Protein AF-A0A817NB89-F1 (afdb_monomer)

Structure (mmCIF, N/CA/C/O backbone):
data_AF-A0A817NB89-F1
#
_entry.id   AF-A0A817NB89-F1
#
loop_
_atom_site.group_PDB
_atom_site.id
_atom_site.type_symbol
_atom_site.label_atom_id
_atom_site.label_alt_id
_atom_site.label_comp_id
_atom_site.label_asym_id
_atom_site.label_entity_id
_atom_site.label_seq_id
_atom_site.pdbx_PDB_ins_code
_atom_site.Cartn_x
_atom_site.Cartn_y
_atom_site.Cartn_z
_atom_site.occupancy
_atom_site.B_iso_or_equiv
_atom_site.auth_seq_id
_atom_site.auth_comp_id
_atom_site.auth_asym_id
_atom_site.auth_atom_id
_atom_site.pdbx_PDB_model_num
ATOM 1 N N . MET A 1 1 ? 4.599 -19.006 -29.616 1.00 51.44 1 MET A N 1
ATOM 2 C CA . MET A 1 1 ? 4.944 -19.736 -28.375 1.00 51.44 1 MET A CA 1
ATOM 3 C C . MET A 1 1 ? 4.284 -19.004 -27.211 1.00 51.44 1 MET A C 1
ATOM 5 O O . MET A 1 1 ? 4.508 -17.809 -27.085 1.00 51.44 1 MET A O 1
ATOM 9 N N . ARG A 1 2 ? 3.382 -19.637 -26.447 1.00 74.12 2 ARG A N 1
ATOM 10 C CA . ARG A 1 2 ? 2.669 -18.967 -25.341 1.00 74.12 2 ARG A CA 1
ATOM 11 C C . ARG A 1 2 ? 3.489 -19.145 -24.061 1.00 74.12 2 ARG A C 1
ATOM 13 O O . ARG A 1 2 ? 3.668 -20.275 -23.623 1.00 74.12 2 ARG A O 1
ATOM 20 N N . LEU A 1 3 ? 4.005 -18.046 -23.511 1.00 81.38 3 LEU A N 1
ATOM 21 C CA . LEU A 1 3 ? 4.766 -18.037 -22.255 1.00 81.38 3 LEU A CA 1
ATOM 22 C C . LEU A 1 3 ? 3.921 -18.588 -21.096 1.00 81.38 3 LEU A C 1
ATOM 24 O O . LEU A 1 3 ? 2.698 -18.373 -21.058 1.00 81.38 3 LEU A O 1
ATOM 28 N N . LYS A 1 4 ? 4.571 -19.279 -20.149 1.00 93.12 4 LYS A N 1
ATOM 29 C CA . LYS A 1 4 ? 3.907 -19.788 -18.936 1.00 93.12 4 LYS A CA 1
ATOM 30 C C . LYS A 1 4 ? 3.412 -18.624 -18.070 1.00 93.12 4 LYS A C 1
ATOM 32 O O . LYS A 1 4 ? 3.905 -17.508 -18.175 1.00 93.12 4 LYS A O 1
ATOM 37 N N . LEU A 1 5 ? 2.425 -18.887 -17.208 1.00 92.94 5 LEU A N 1
ATOM 38 C CA . LEU A 1 5 ? 1.768 -17.865 -16.379 1.00 92.94 5 LEU A CA 1
ATOM 39 C C . LEU A 1 5 ? 2.764 -17.032 -15.556 1.00 92.94 5 LEU A C 1
ATOM 41 O O . LEU A 1 5 ? 2.801 -15.817 -15.700 1.00 92.94 5 LEU A O 1
ATOM 45 N N . TYR A 1 6 ? 3.584 -17.693 -14.738 1.00 94.81 6 TYR A N 1
ATOM 46 C CA . TYR A 1 6 ? 4.542 -17.025 -13.852 1.00 94.81 6 TYR A CA 1
ATOM 47 C C . TYR A 1 6 ? 5.693 -16.367 -14.605 1.00 94.81 6 TYR A C 1
ATOM 49 O O . TYR A 1 6 ? 6.127 -15.286 -14.245 1.00 94.81 6 TYR A O 1
ATOM 57 N N . GLU A 1 7 ? 6.149 -16.987 -15.687 1.00 94.62 7 GLU A N 1
ATOM 58 C CA . GLU A 1 7 ? 7.177 -16.420 -16.559 1.00 94.62 7 GLU A CA 1
ATOM 59 C C . GLU A 1 7 ? 6.687 -15.118 -17.207 1.00 94.62 7 GLU A C 1
ATOM 61 O O . GLU A 1 7 ? 7.373 -14.099 -17.177 1.00 94.62 7 GLU A O 1
ATOM 66 N N . ARG A 1 8 ? 5.443 -15.112 -17.701 1.00 93.50 8 ARG A N 1
ATOM 67 C CA . ARG A 1 8 ? 4.795 -13.902 -18.210 1.00 93.50 8 ARG A CA 1
ATOM 68 C C . ARG A 1 8 ? 4.630 -12.843 -17.120 1.00 93.50 8 ARG A C 1
ATOM 70 O O . ARG A 1 8 ? 4.803 -11.671 -17.426 1.00 93.50 8 ARG A O 1
ATOM 77 N N . ALA A 1 9 ? 4.311 -13.237 -15.888 1.00 93.88 9 ALA A N 1
ATOM 78 C CA . ALA A 1 9 ? 4.224 -12.305 -14.768 1.00 93.88 9 ALA A CA 1
ATOM 79 C C . ALA A 1 9 ? 5.593 -11.676 -14.457 1.00 93.88 9 ALA A C 1
ATOM 81 O O . ALA A 1 9 ? 5.683 -10.461 -14.357 1.00 93.88 9 ALA A O 1
ATOM 82 N N . ILE A 1 10 ? 6.671 -12.465 -14.407 1.00 93.25 10 ILE A N 1
ATOM 83 C CA . ILE A 1 10 ? 8.033 -11.952 -14.177 1.00 93.25 10 ILE A CA 1
ATOM 84 C C . ILE A 1 10 ? 8.414 -10.927 -15.250 1.00 93.25 10 ILE A C 1
ATOM 86 O O . ILE A 1 10 ? 8.848 -9.827 -14.920 1.00 93.25 10 ILE A O 1
ATOM 90 N N . TYR A 1 11 ? 8.198 -11.244 -16.529 1.00 91.50 11 TYR A N 1
ATOM 91 C CA . TYR A 1 11 ? 8.459 -10.281 -17.601 1.00 91.50 11 TYR A CA 1
ATOM 92 C C . TYR A 1 11 ? 7.530 -9.068 -17.541 1.00 91.50 11 TYR A C 1
ATOM 94 O O . TYR A 1 11 ? 7.958 -7.956 -17.819 1.00 91.50 11 TYR A O 1
ATOM 102 N N . GLY A 1 12 ? 6.275 -9.264 -17.137 1.00 89.75 12 GLY A N 1
ATOM 103 C CA . GLY A 1 12 ? 5.335 -8.179 -16.884 1.00 89.75 12 GLY A CA 1
ATOM 104 C C . GLY A 1 12 ? 5.848 -7.197 -15.839 1.00 89.75 12 GLY A C 1
ATOM 105 O O . GLY A 1 12 ? 5.848 -5.998 -16.091 1.00 89.75 12 GLY A O 1
ATOM 106 N N . LEU A 1 13 ? 6.341 -7.705 -14.709 1.00 89.75 13 LEU A N 1
ATOM 107 C CA . LEU A 1 13 ? 6.904 -6.899 -13.628 1.00 89.75 13 LEU A CA 1
ATOM 108 C C . LEU A 1 13 ? 8.087 -6.058 -14.113 1.00 89.75 13 LEU A C 1
ATOM 110 O O . LEU A 1 13 ? 8.079 -4.848 -13.926 1.00 89.75 13 LEU A O 1
ATOM 114 N N . LEU A 1 14 ? 9.053 -6.694 -14.784 1.00 88.12 14 LEU A N 1
ATOM 115 C CA . LEU A 1 14 ? 10.263 -6.036 -15.296 1.00 88.12 14 LEU A CA 1
ATOM 116 C C . LEU A 1 14 ? 9.981 -4.998 -16.389 1.00 88.12 14 LEU A C 1
ATOM 118 O O . LEU A 1 14 ? 10.839 -4.183 -16.693 1.00 88.12 14 LEU A O 1
ATOM 122 N N . CYS A 1 15 ? 8.810 -5.054 -17.021 1.00 84.81 15 CYS A N 1
ATOM 123 C CA . CYS A 1 15 ? 8.390 -4.085 -18.029 1.00 84.81 15 CYS A CA 1
ATOM 124 C C . CYS A 1 15 ? 7.341 -3.095 -17.499 1.00 84.81 15 CYS A C 1
ATOM 126 O O . CYS A 1 15 ? 6.769 -2.348 -18.289 1.00 84.81 15 CYS A O 1
ATOM 128 N N . GLY A 1 16 ? 7.007 -3.130 -16.205 1.00 86.81 16 GLY A N 1
ATOM 129 C CA . GLY A 1 16 ? 5.967 -2.276 -15.631 1.00 86.81 16 GLY A CA 1
ATOM 130 C C . GLY A 1 16 ? 4.553 -2.554 -16.163 1.00 86.81 16 GLY A C 1
ATOM 131 O O . GLY A 1 16 ? 3.711 -1.660 -16.181 1.00 86.81 16 GLY A O 1
ATOM 132 N N . ARG A 1 17 ? 4.252 -3.776 -16.622 1.00 87.75 17 ARG A N 1
ATOM 133 C CA . ARG A 1 17 ? 2.945 -4.148 -17.190 1.00 87.75 17 ARG A CA 1
ATOM 134 C C . ARG A 1 17 ? 2.072 -4.904 -16.190 1.00 87.75 17 ARG A C 1
ATOM 136 O O . ARG A 1 17 ? 2.179 -6.124 -16.038 1.00 87.75 17 ARG A O 1
ATOM 143 N N . ILE A 1 18 ? 1.111 -4.188 -15.612 1.00 89.31 18 ILE A N 1
ATOM 144 C CA . ILE A 1 18 ? 0.210 -4.715 -14.580 1.00 89.31 18 ILE A CA 1
ATOM 145 C C . ILE A 1 18 ? -0.676 -5.873 -15.066 1.00 89.31 18 ILE A C 1
ATOM 147 O O . ILE A 1 18 ? -0.844 -6.862 -14.360 1.00 89.31 18 ILE A O 1
ATOM 151 N N . GLU A 1 19 ? -1.170 -5.828 -16.307 1.00 89.69 19 GLU A N 1
ATOM 152 C CA . GLU A 1 19 ? -2.061 -6.848 -16.897 1.00 89.69 19 GLU A CA 1
ATOM 153 C C . GLU A 1 19 ? -1.467 -8.265 -16.869 1.00 89.69 19 GLU A C 1
ATOM 155 O O . GLU A 1 19 ? -2.183 -9.266 -16.795 1.00 89.69 19 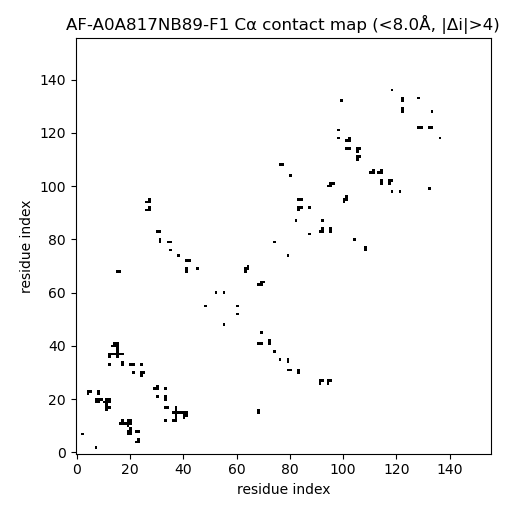GLU A O 1
ATOM 160 N N . ALA A 1 20 ? -0.139 -8.355 -16.955 1.00 91.31 20 ALA A N 1
ATOM 161 C CA . ALA A 1 20 ? 0.579 -9.618 -16.907 1.00 91.31 20 ALA A CA 1
ATOM 162 C C . ALA A 1 20 ? 0.738 -10.150 -15.471 1.00 91.31 20 ALA A C 1
ATOM 164 O O . ALA A 1 20 ? 0.894 -11.363 -15.307 1.00 91.31 20 ALA A O 1
ATOM 165 N N . LEU A 1 21 ? 0.659 -9.270 -14.465 1.00 91.75 21 LEU A N 1
ATOM 166 C CA . LEU A 1 21 ? 0.823 -9.568 -13.041 1.00 91.75 21 LEU A CA 1
ATOM 167 C C . LEU A 1 21 ? -0.491 -9.920 -12.336 1.00 91.75 21 LEU A C 1
ATOM 169 O O . LEU A 1 21 ? -0.516 -10.861 -11.550 1.00 91.75 21 LEU A O 1
ATOM 173 N N . ILE A 1 22 ? -1.597 -9.244 -12.665 1.00 91.94 22 ILE A N 1
ATOM 174 C CA . ILE A 1 22 ? -2.916 -9.481 -12.038 1.00 91.94 22 ILE A CA 1
ATOM 175 C C . ILE A 1 22 ? -3.300 -10.973 -11.947 1.00 91.94 22 ILE A C 1
ATOM 177 O O . ILE A 1 22 ? -3.769 -11.396 -10.891 1.00 91.94 22 ILE A O 1
ATOM 181 N N . PRO A 1 23 ? -3.060 -11.821 -12.971 1.00 93.50 23 PRO A N 1
ATOM 182 C CA . PRO A 1 23 ? -3.409 -13.240 -12.904 1.00 93.50 23 PRO A CA 1
ATOM 183 C C . PRO A 1 23 ? -2.691 -14.056 -11.816 1.00 93.50 23 PRO A C 1
ATOM 185 O O . PRO A 1 23 ? -3.116 -15.181 -11.547 1.00 93.50 23 PRO A O 1
ATOM 188 N N . VAL A 1 24 ? -1.590 -13.557 -11.239 1.00 95.06 24 VAL A N 1
ATOM 189 C CA . VAL A 1 24 ? -0.870 -14.230 -10.142 1.00 95.06 24 VAL A CA 1
ATOM 190 C C . VAL A 1 24 ? -1.198 -13.655 -8.759 1.00 95.06 24 VAL A C 1
ATOM 192 O O . VAL A 1 24 ? -0.945 -14.336 -7.764 1.00 95.06 24 VAL A O 1
ATOM 195 N N . CYS A 1 25 ? -1.790 -12.459 -8.688 1.00 94.69 25 CYS A N 1
ATOM 196 C CA . CYS A 1 25 ? -2.135 -11.768 -7.444 1.00 94.69 25 CYS A CA 1
ATOM 197 C C . CYS A 1 25 ? -3.402 -12.354 -6.801 1.00 94.69 25 CYS A C 1
ATOM 199 O O . CYS A 1 25 ? -4.411 -12.570 -7.480 1.00 94.69 25 CYS A O 1
ATOM 201 N N . LYS A 1 26 ? -3.378 -12.592 -5.481 1.00 95.00 26 LYS A N 1
ATOM 202 C CA . LYS A 1 26 ? -4.492 -13.233 -4.754 1.00 95.00 26 LYS A CA 1
ATOM 203 C C . LYS A 1 26 ? -5.049 -12.399 -3.606 1.00 95.00 26 LYS A C 1
ATOM 205 O O . LYS A 1 26 ? -6.249 -12.483 -3.353 1.00 95.00 26 LYS A O 1
ATOM 210 N N . THR A 1 27 ? -4.192 -11.643 -2.929 1.00 96.19 27 THR A N 1
ATOM 211 C CA . THR A 1 27 ? -4.512 -10.846 -1.734 1.00 96.19 27 THR A CA 1
ATOM 212 C C . THR A 1 27 ? -4.419 -9.354 -2.022 1.00 96.19 27 THR A C 1
ATOM 214 O O . THR A 1 27 ? -3.713 -8.954 -2.949 1.00 96.19 27 THR A O 1
ATOM 217 N N . TYR A 1 28 ? -5.070 -8.511 -1.219 1.00 95.69 28 TYR A N 1
ATOM 218 C CA . TYR A 1 28 ? -4.923 -7.054 -1.325 1.00 95.69 28 TYR A CA 1
ATOM 219 C C . TYR A 1 28 ? -3.454 -6.616 -1.333 1.00 95.69 28 TYR A C 1
ATOM 221 O O . TYR A 1 28 ? -3.074 -5.774 -2.144 1.00 95.69 28 TYR A O 1
ATOM 229 N N . ALA A 1 29 ? -2.618 -7.237 -0.498 1.00 95.44 29 ALA A N 1
ATOM 230 C CA . ALA A 1 29 ? -1.187 -6.961 -0.462 1.00 95.44 29 ALA A CA 1
ATOM 231 C C . ALA A 1 29 ? -0.493 -7.275 -1.800 1.00 95.44 29 ALA A C 1
ATOM 233 O O . ALA A 1 29 ? 0.305 -6.463 -2.267 1.00 95.44 29 ALA A O 1
ATOM 234 N N . ASP A 1 30 ? -0.831 -8.396 -2.452 1.00 95.69 30 ASP A N 1
ATOM 235 C CA . ASP A 1 30 ? -0.276 -8.749 -3.768 1.00 95.69 30 ASP A CA 1
ATOM 236 C C . ASP A 1 30 ? -0.673 -7.729 -4.838 1.00 95.69 30 ASP A C 1
ATOM 238 O O . ASP A 1 30 ? 0.144 -7.374 -5.687 1.00 95.69 30 ASP A O 1
ATOM 242 N N . TYR A 1 31 ? -1.929 -7.270 -4.817 1.00 94.50 31 TYR A N 1
ATOM 243 C CA . TYR A 1 31 ? -2.418 -6.258 -5.754 1.00 94.50 31 TYR A CA 1
ATOM 244 C C . TYR A 1 31 ? -1.729 -4.915 -5.496 1.00 94.50 31 TYR A C 1
ATOM 246 O O . TYR A 1 31 ? -1.166 -4.337 -6.421 1.00 94.50 31 TYR A O 1
ATOM 254 N N . LEU A 1 32 ? -1.695 -4.443 -4.247 1.00 94.81 32 LEU A N 1
ATOM 255 C CA . LEU A 1 32 ? -1.014 -3.201 -3.884 1.00 94.81 32 LEU A CA 1
ATOM 256 C C . LEU A 1 32 ? 0.462 -3.231 -4.298 1.00 94.81 32 LEU A C 1
ATOM 258 O O . LEU A 1 32 ? 0.944 -2.288 -4.923 1.00 94.81 32 LEU A O 1
ATOM 262 N N . TRP A 1 33 ? 1.168 -4.325 -4.013 1.00 94.44 33 TRP A N 1
ATOM 263 C CA . TRP A 1 33 ? 2.558 -4.507 -4.425 1.00 94.44 33 TRP A CA 1
ATOM 264 C C . TRP A 1 33 ? 2.724 -4.515 -5.950 1.00 94.44 33 TRP A C 1
ATOM 266 O O . TRP A 1 33 ? 3.636 -3.874 -6.471 1.00 94.44 33 TRP A O 1
ATOM 276 N N . ALA A 1 34 ? 1.836 -5.197 -6.674 1.00 93.75 34 ALA A N 1
ATOM 277 C CA . ALA A 1 34 ? 1.867 -5.264 -8.131 1.00 93.75 34 ALA A CA 1
ATOM 278 C C . ALA A 1 34 ? 1.708 -3.881 -8.772 1.00 93.75 34 ALA A C 1
ATOM 280 O O . ALA A 1 34 ? 2.547 -3.471 -9.574 1.00 93.75 34 ALA A O 1
ATOM 281 N N . TYR A 1 35 ? 0.656 -3.153 -8.389 1.00 91.62 35 TYR A N 1
ATOM 282 C CA . TYR A 1 35 ? 0.387 -1.816 -8.915 1.00 91.62 35 TYR A CA 1
ATOM 283 C C . TYR A 1 35 ? 1.514 -0.838 -8.574 1.00 91.62 35 TYR A C 1
ATOM 285 O O . TYR A 1 35 ? 1.993 -0.129 -9.455 1.00 91.62 35 TYR A O 1
ATOM 293 N N . THR A 1 36 ? 1.983 -0.831 -7.323 1.00 91.81 36 THR A N 1
ATOM 294 C CA . THR A 1 36 ? 3.072 0.066 -6.897 1.00 91.81 36 THR A CA 1
ATOM 295 C C . THR A 1 36 ? 4.392 -0.246 -7.594 1.00 91.81 36 THR A C 1
ATOM 297 O O . THR A 1 36 ? 5.083 0.675 -8.020 1.00 91.81 36 THR A O 1
ATOM 300 N N . SER A 1 37 ? 4.727 -1.523 -7.771 1.00 92.06 37 SER A N 1
ATOM 301 C CA . SER A 1 37 ? 5.964 -1.930 -8.444 1.00 92.06 37 SER A CA 1
ATOM 302 C C . SER A 1 37 ? 5.930 -1.591 -9.933 1.00 92.06 37 SER A C 1
ATOM 304 O O . SER A 1 37 ? 6.901 -1.053 -10.459 1.00 92.06 37 SER A O 1
ATOM 306 N N . CYS A 1 38 ? 4.802 -1.837 -10.610 1.00 89.00 38 CYS A N 1
ATOM 307 C CA . CYS A 1 38 ? 4.637 -1.434 -12.006 1.00 89.00 38 CYS A CA 1
ATOM 308 C C . CYS A 1 38 ? 4.676 0.090 -12.176 1.00 89.00 38 CYS A C 1
ATOM 310 O O . CYS A 1 38 ? 5.285 0.562 -13.131 1.00 89.00 38 CYS A O 1
ATOM 312 N N . TYR A 1 39 ? 4.084 0.847 -11.249 1.00 87.19 39 TYR A N 1
ATOM 313 C CA . TYR A 1 39 ? 4.172 2.306 -11.244 1.00 87.19 39 TYR A CA 1
ATOM 314 C C . TYR A 1 39 ? 5.622 2.791 -11.114 1.00 87.19 39 TYR A C 1
ATOM 316 O O . TYR A 1 39 ? 6.071 3.596 -11.922 1.00 87.19 39 TYR A O 1
ATOM 324 N N . ILE A 1 40 ? 6.381 2.265 -10.147 1.00 88.19 40 ILE A N 1
ATOM 325 C CA . ILE A 1 40 ? 7.791 2.639 -9.953 1.00 88.19 40 ILE A CA 1
ATOM 326 C C . ILE A 1 40 ? 8.619 2.328 -11.205 1.00 88.19 40 ILE A C 1
ATOM 328 O O . ILE A 1 40 ? 9.411 3.167 -11.627 1.00 88.19 40 ILE A O 1
ATOM 332 N N . GLU A 1 41 ? 8.422 1.158 -11.816 1.00 88.38 41 GLU A N 1
ATOM 333 C CA . GLU A 1 41 ? 9.142 0.775 -13.036 1.00 88.38 41 GLU A CA 1
ATOM 334 C C . GLU A 1 41 ? 8.848 1.745 -14.193 1.00 88.38 41 GLU A C 1
ATOM 336 O O . GLU A 1 41 ? 9.762 2.197 -14.885 1.00 88.38 41 GLU A O 1
ATOM 341 N N . GLN A 1 42 ? 7.580 2.132 -14.366 1.00 84.06 42 GLN A N 1
ATOM 342 C CA . GLN A 1 42 ? 7.172 3.115 -15.373 1.00 84.06 42 GLN A CA 1
ATOM 343 C C . GLN A 1 42 ? 7.771 4.503 -15.105 1.00 84.06 42 GLN A C 1
ATOM 345 O O . GLN A 1 42 ? 8.257 5.144 -16.038 1.00 84.06 42 GLN A O 1
ATOM 350 N N . GLU A 1 43 ? 7.789 4.951 -13.847 1.00 83.31 43 GLU A N 1
ATOM 351 C CA . GLU A 1 43 ? 8.372 6.239 -13.456 1.00 83.31 43 GLU A CA 1
ATOM 352 C C . GLU A 1 43 ? 9.888 6.280 -13.674 1.00 83.31 43 GLU A C 1
ATOM 354 O O . GLU A 1 43 ? 10.409 7.247 -14.231 1.00 83.31 43 GLU A O 1
ATOM 359 N N . ILE A 1 44 ? 10.608 5.220 -13.293 1.00 85.25 44 ILE A N 1
ATOM 360 C CA . ILE A 1 44 ? 12.052 5.110 -13.538 1.00 85.25 44 ILE A CA 1
ATOM 361 C C . ILE A 1 44 ? 12.328 5.163 -15.038 1.00 85.25 44 ILE A C 1
ATOM 363 O O . ILE A 1 44 ? 13.181 5.934 -15.485 1.00 85.25 44 ILE A O 1
ATOM 367 N N . HIS A 1 45 ? 11.587 4.378 -15.822 1.00 81.00 45 HIS A N 1
ATOM 368 C CA . HIS A 1 45 ? 11.735 4.360 -17.269 1.00 81.00 45 HIS A CA 1
ATOM 369 C C . HIS A 1 45 ? 11.469 5.744 -17.880 1.00 81.00 45 HIS A C 1
ATOM 371 O O . HIS A 1 45 ? 12.253 6.215 -18.704 1.00 81.00 45 HIS A O 1
ATOM 377 N N . TYR A 1 46 ? 10.422 6.440 -17.429 1.00 79.19 46 TYR A N 1
ATOM 378 C CA . TYR A 1 46 ? 10.128 7.808 -17.853 1.00 79.19 46 TYR A CA 1
ATOM 379 C C . TYR A 1 46 ? 11.276 8.779 -17.535 1.00 79.19 46 TYR A C 1
ATOM 381 O O . TYR A 1 46 ? 11.739 9.496 -18.424 1.00 79.19 46 TYR A O 1
ATOM 389 N N . ILE A 1 47 ? 11.789 8.771 -16.300 1.00 83.12 47 ILE A N 1
ATOM 390 C CA . ILE A 1 47 ? 12.891 9.651 -15.879 1.00 83.12 47 ILE A CA 1
ATOM 391 C C . ILE A 1 47 ? 14.149 9.394 -16.716 1.00 83.12 47 ILE A C 1
ATOM 393 O O . ILE A 1 47 ? 14.789 10.345 -17.170 1.00 83.12 47 ILE A O 1
ATOM 397 N N . LEU A 1 48 ? 14.495 8.126 -16.958 1.00 82.44 48 LEU A N 1
ATOM 398 C CA . LEU A 1 48 ? 15.661 7.756 -17.767 1.00 82.44 48 LEU A CA 1
ATOM 399 C C . LEU A 1 48 ? 15.548 8.271 -19.204 1.00 82.44 48 LEU A C 1
ATOM 401 O O . LEU A 1 48 ? 16.528 8.786 -19.750 1.00 82.44 48 LEU A O 1
ATOM 405 N N . VAL A 1 49 ? 14.354 8.179 -19.790 1.00 78.44 49 VAL A N 1
ATOM 406 C CA . VAL A 1 49 ? 14.055 8.685 -21.135 1.00 78.44 49 VAL A CA 1
ATOM 407 C C . VAL A 1 49 ? 14.178 10.202 -21.188 1.00 78.44 49 VAL A C 1
ATOM 409 O O . VAL A 1 49 ? 14.806 10.731 -22.106 1.00 78.44 49 VAL A O 1
ATOM 412 N N . CYS A 1 50 ? 13.608 10.906 -20.210 1.00 77.19 50 CYS A N 1
ATOM 413 C CA . CYS A 1 50 ? 13.726 12.358 -20.113 1.00 77.19 50 CYS A CA 1
ATOM 414 C C . CYS A 1 50 ? 15.186 12.800 -19.943 1.00 77.19 50 CYS A C 1
ATOM 416 O O . CYS A 1 50 ? 15.600 13.778 -20.563 1.00 77.19 50 CYS A O 1
ATOM 418 N N . ALA A 1 51 ? 15.982 12.070 -19.158 1.00 82.44 51 ALA A N 1
ATOM 419 C CA . ALA A 1 51 ? 17.394 12.378 -18.942 1.00 82.44 51 ALA A CA 1
ATOM 420 C C . ALA A 1 51 ? 18.256 12.188 -20.206 1.00 82.44 51 ALA A C 1
ATOM 422 O O . ALA A 1 51 ? 19.170 12.976 -20.438 1.00 82.44 51 ALA A O 1
ATOM 423 N N . HIS A 1 52 ? 17.946 11.194 -21.048 1.00 77.56 52 HIS A N 1
ATOM 424 C CA . HIS A 1 52 ? 18.725 10.853 -22.252 1.00 77.56 52 HIS A CA 1
ATOM 425 C C . HIS A 1 52 ? 18.029 11.264 -23.560 1.00 77.56 52 HIS A C 1
ATOM 427 O O . HIS A 1 52 ? 18.328 10.746 -24.637 1.00 77.56 52 HIS A O 1
ATOM 433 N N . GLN A 1 53 ? 17.103 12.226 -23.502 1.00 68.56 53 GLN A N 1
ATOM 434 C CA . GLN A 1 53 ? 16.241 12.593 -24.630 1.00 68.56 53 GLN A CA 1
ATOM 435 C C . GLN A 1 53 ? 17.012 13.031 -25.893 1.00 68.56 53 GLN A C 1
ATOM 437 O O . GLN A 1 53 ? 16.512 12.876 -27.010 1.00 68.56 53 GLN A O 1
ATOM 442 N N . ASN A 1 54 ? 18.232 13.548 -25.736 1.00 68.62 54 ASN A N 1
ATOM 443 C CA . ASN A 1 54 ? 19.084 13.985 -26.846 1.00 68.62 54 ASN A CA 1
ATOM 444 C C . ASN A 1 54 ? 19.880 12.844 -27.503 1.00 68.62 54 ASN A C 1
ATOM 446 O O . ASN A 1 54 ? 20.322 13.003 -28.636 1.00 68.62 54 ASN A O 1
ATOM 450 N N . GLU A 1 55 ? 20.041 11.710 -26.820 1.00 74.19 55 GLU A N 1
ATOM 451 C CA . GLU A 1 55 ? 20.816 10.551 -27.290 1.00 74.19 55 GLU A CA 1
ATOM 452 C C . GLU A 1 55 ? 19.924 9.460 -27.901 1.00 74.19 55 GLU A C 1
ATOM 454 O O . GLU A 1 55 ? 20.401 8.610 -28.649 1.00 74.19 55 GLU A O 1
ATOM 459 N N . LEU A 1 56 ? 18.618 9.506 -27.621 1.00 71.06 56 LEU A N 1
ATOM 460 C CA . LEU A 1 56 ? 17.638 8.561 -28.150 1.00 71.06 56 LEU A CA 1
ATOM 461 C C . LEU A 1 56 ? 17.322 8.833 -29.626 1.00 71.06 56 LEU A C 1
ATOM 463 O O . LEU A 1 56 ? 16.998 9.962 -30.020 1.00 71.06 56 LEU A O 1
ATOM 467 N N . THR A 1 57 ? 17.317 7.767 -30.424 1.00 71.25 57 THR A N 1
ATOM 468 C CA . THR A 1 57 ? 16.849 7.795 -31.814 1.00 71.25 57 THR A CA 1
ATOM 469 C C . THR A 1 57 ? 15.337 8.037 -31.887 1.00 71.25 57 THR A C 1
ATOM 471 O O . THR A 1 57 ? 14.583 7.728 -30.960 1.00 71.25 57 THR A O 1
ATOM 474 N N . ASP A 1 58 ? 14.851 8.561 -33.015 1.00 68.62 58 ASP A N 1
ATOM 475 C CA . ASP A 1 58 ? 13.418 8.846 -33.204 1.00 68.62 58 ASP A CA 1
ATOM 476 C C . ASP A 1 58 ? 12.534 7.591 -33.082 1.00 68.62 58 ASP A C 1
ATOM 478 O O . ASP A 1 58 ? 11.383 7.674 -32.653 1.00 68.62 58 ASP A O 1
ATOM 482 N N . ILE A 1 59 ? 13.084 6.412 -33.390 1.00 66.81 59 ILE A N 1
ATOM 483 C CA . ILE A 1 59 ? 12.409 5.114 -33.241 1.00 66.81 59 ILE A CA 1
ATOM 484 C C . ILE A 1 59 ? 12.257 4.747 -31.761 1.00 66.81 59 ILE A C 1
ATOM 486 O O . ILE A 1 59 ? 11.198 4.269 -31.354 1.00 66.81 59 ILE A O 1
ATOM 490 N N . GLU A 1 60 ? 13.287 4.983 -30.949 1.00 67.06 60 GLU A N 1
ATOM 491 C CA . GLU A 1 60 ? 13.250 4.728 -29.507 1.00 67.06 60 GLU A CA 1
ATOM 492 C C . GLU A 1 60 ? 12.269 5.674 -28.828 1.00 67.06 60 GLU A C 1
ATOM 494 O O . GLU A 1 60 ? 11.385 5.213 -28.110 1.00 67.06 60 GLU A O 1
ATOM 499 N N . LYS A 1 61 ? 12.315 6.969 -29.163 1.00 65.12 61 LYS A N 1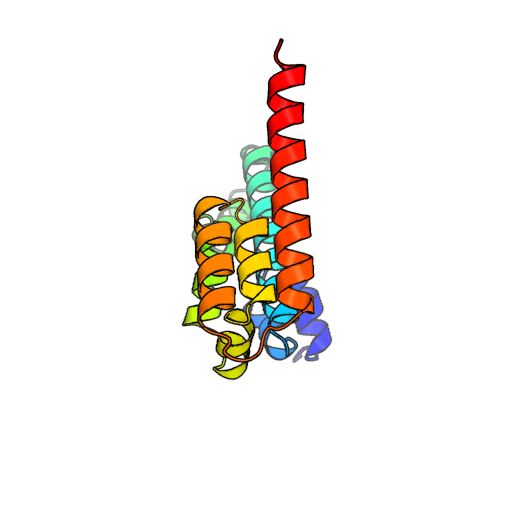
ATOM 500 C CA . LYS A 1 61 ? 11.315 7.950 -28.715 1.00 65.12 61 LYS A CA 1
ATOM 501 C C . LYS A 1 61 ? 9.907 7.515 -29.101 1.00 65.12 61 LYS A C 1
ATOM 503 O O . LYS A 1 61 ? 9.013 7.529 -28.260 1.00 65.12 61 LYS A O 1
ATOM 508 N N . HIS A 1 62 ? 9.700 7.085 -30.347 1.00 62.69 62 HIS A N 1
ATOM 509 C CA . HIS A 1 62 ? 8.387 6.641 -30.799 1.00 62.69 62 HIS A CA 1
ATOM 510 C C . HIS A 1 62 ? 7.922 5.383 -30.066 1.00 62.69 62 HIS A C 1
ATOM 512 O O . HIS A 1 62 ? 6.781 5.348 -29.634 1.00 62.69 62 HIS A O 1
ATOM 518 N N . ARG A 1 63 ? 8.776 4.375 -29.856 1.00 64.62 63 ARG A N 1
ATOM 519 C CA . ARG A 1 63 ? 8.415 3.157 -29.108 1.00 64.62 63 ARG A CA 1
ATOM 520 C C . ARG A 1 63 ? 8.059 3.467 -27.655 1.00 64.62 63 ARG A C 1
ATOM 522 O O . ARG A 1 63 ? 7.098 2.918 -27.137 1.00 64.62 63 ARG A O 1
ATOM 529 N N . ILE A 1 64 ? 8.804 4.372 -27.039 1.00 63.03 64 ILE A N 1
ATOM 530 C CA . ILE A 1 64 ? 8.654 4.789 -25.647 1.00 63.03 64 ILE A CA 1
ATOM 531 C C . ILE A 1 64 ? 7.389 5.648 -25.440 1.00 63.03 64 IL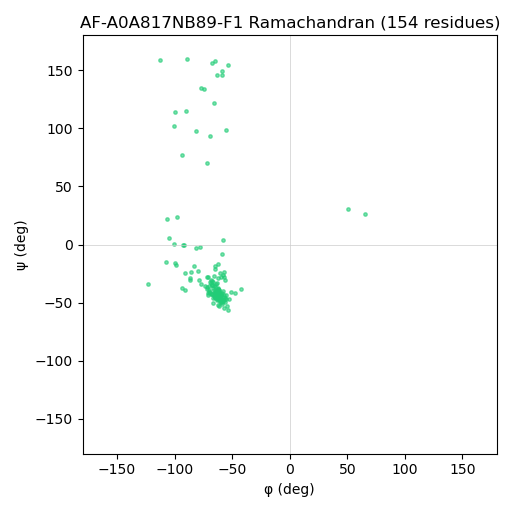E A C 1
ATOM 533 O O . ILE A 1 64 ? 6.701 5.500 -24.437 1.00 63.03 64 ILE A O 1
ATOM 537 N N . LEU A 1 65 ? 7.043 6.503 -26.408 1.00 58.09 65 LEU A N 1
ATOM 538 C CA . LEU A 1 65 ? 5.841 7.354 -26.387 1.00 58.09 65 LEU A CA 1
ATOM 539 C C . LEU A 1 65 ? 4.575 6.649 -26.923 1.00 58.09 65 LEU A C 1
ATOM 541 O O . LEU A 1 65 ? 3.451 7.074 -26.636 1.00 58.09 65 LEU A O 1
ATOM 545 N N . SER A 1 66 ? 4.753 5.620 -27.757 1.00 57.69 66 SER A N 1
ATOM 546 C CA . SER A 1 66 ? 3.693 4.797 -28.359 1.00 57.69 66 SER A CA 1
ATOM 547 C C . SER A 1 66 ? 3.279 3.646 -27.451 1.00 57.69 66 SER A C 1
ATOM 549 O O . SER A 1 66 ? 2.108 3.267 -27.456 1.00 57.69 66 SER A O 1
ATOM 551 N N . ASP A 1 67 ? 4.200 3.114 -26.639 1.00 56.75 67 ASP A N 1
ATOM 552 C CA . ASP A 1 67 ? 3.819 2.172 -25.599 1.00 56.75 67 ASP A CA 1
ATOM 553 C C . ASP A 1 67 ? 2.957 2.915 -24.575 1.00 56.75 67 ASP A C 1
ATOM 555 O O . ASP A 1 67 ? 3.346 3.932 -23.996 1.00 56.75 67 ASP A O 1
ATOM 559 N N . ASN A 1 68 ? 1.737 2.424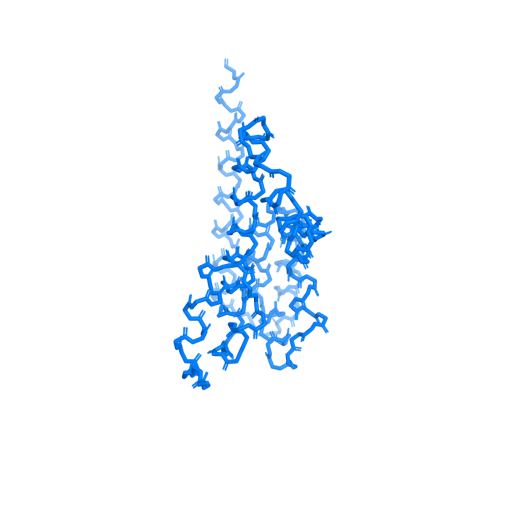 -24.379 1.00 51.41 68 ASN A N 1
ATOM 560 C CA . ASN A 1 68 ? 0.715 3.060 -23.549 1.00 51.41 68 ASN A CA 1
ATOM 561 C C . ASN A 1 68 ? 1.165 3.263 -22.082 1.00 51.41 68 ASN A C 1
ATOM 563 O O . ASN A 1 68 ? 0.479 3.949 -21.329 1.00 51.41 68 ASN A O 1
ATOM 567 N N . GLY A 1 69 ? 2.321 2.709 -21.693 1.00 48.16 69 GLY A N 1
ATOM 568 C CA . GLY A 1 69 ? 2.970 2.875 -20.394 1.00 48.16 69 GLY A CA 1
ATOM 569 C C . GLY A 1 69 ? 3.394 4.308 -20.054 1.00 48.16 69 GLY A C 1
ATOM 570 O O . GLY A 1 69 ? 3.358 4.655 -18.882 1.00 48.16 69 GLY A O 1
ATOM 571 N N . ILE A 1 70 ? 3.709 5.175 -21.030 1.00 49.25 70 ILE A N 1
ATOM 572 C CA . ILE A 1 70 ? 4.046 6.588 -20.726 1.00 49.25 70 ILE A CA 1
ATOM 573 C C . ILE A 1 70 ? 2.825 7.514 -20.756 1.00 49.25 70 ILE A C 1
ATOM 575 O O . ILE A 1 70 ? 2.795 8.531 -20.063 1.00 49.25 70 ILE A O 1
ATOM 579 N N . ARG A 1 71 ? 1.758 7.165 -21.487 1.00 45.22 71 ARG A N 1
ATOM 580 C CA . ARG A 1 71 ? 0.533 7.992 -21.510 1.00 45.22 71 ARG A CA 1
ATOM 581 C C . ARG A 1 71 ? -0.169 8.066 -20.151 1.00 45.22 71 ARG A C 1
ATOM 583 O O . ARG A 1 71 ? -0.889 9.030 -19.912 1.00 45.22 71 ARG A O 1
ATOM 590 N N . ASN A 1 72 ? 0.096 7.113 -19.259 1.00 50.00 72 ASN A N 1
ATOM 591 C CA . ASN A 1 72 ? -0.443 7.080 -17.902 1.00 50.00 72 ASN A CA 1
ATOM 592 C C . ASN A 1 72 ? 0.528 7.622 -16.836 1.00 50.00 72 ASN A C 1
ATOM 594 O O . ASN A 1 72 ? 0.342 7.338 -15.657 1.00 50.00 72 ASN A O 1
ATOM 598 N N . HIS A 1 73 ? 1.491 8.482 -17.196 1.00 49.31 73 HIS A N 1
ATOM 599 C CA . HIS A 1 73 ? 2.358 9.216 -16.247 1.00 49.31 73 HIS A CA 1
ATOM 600 C C . HIS A 1 73 ? 1.583 10.110 -15.238 1.00 49.31 73 HIS A C 1
ATOM 602 O O . HIS A 1 73 ? 2.151 10.842 -14.434 1.00 49.31 73 HIS A O 1
ATOM 608 N N . GLN A 1 74 ? 0.247 10.079 -15.265 1.00 50.00 74 GLN A N 1
ATOM 609 C CA . GLN A 1 74 ? -0.625 10.688 -14.264 1.00 50.00 74 GLN A CA 1
ATOM 610 C C . GLN A 1 74 ? -1.045 9.745 -13.130 1.00 50.00 74 GLN A C 1
ATOM 612 O O . GLN A 1 74 ? -1.754 10.207 -12.231 1.00 50.00 74 GLN A O 1
ATOM 617 N N . LEU A 1 75 ? -0.625 8.475 -13.125 1.00 54.81 75 LEU A N 1
ATOM 618 C CA . LEU A 1 75 ? -0.944 7.541 -12.043 1.00 54.81 75 LEU A CA 1
ATOM 619 C C . LEU A 1 75 ? -0.182 7.873 -10.761 1.00 54.81 75 LEU A C 1
ATOM 621 O O . LEU A 1 75 ? 0.696 7.151 -10.328 1.00 54.81 75 LEU A O 1
ATOM 625 N N . LYS A 1 76 ? -0.522 8.972 -10.095 1.00 72.25 76 LYS A N 1
ATOM 626 C CA . LYS A 1 76 ? 0.062 9.303 -8.792 1.00 72.25 76 LYS A CA 1
ATOM 627 C C . LYS A 1 76 ? -0.233 8.176 -7.797 1.00 72.25 76 LYS A C 1
ATOM 629 O O . LYS A 1 76 ? -1.315 7.598 -7.841 1.00 72.25 76 LYS A O 1
ATOM 634 N N . MET A 1 77 ? 0.647 7.951 -6.823 1.00 78.69 77 MET A N 1
ATOM 635 C CA . MET A 1 77 ? 0.447 6.963 -5.746 1.00 78.69 77 MET A CA 1
ATOM 636 C C . MET A 1 77 ? -0.985 6.928 -5.138 1.00 78.69 77 MET A C 1
ATOM 638 O O . MET A 1 77 ? -1.489 5.832 -4.902 1.00 78.69 77 MET A O 1
ATOM 642 N N . PRO A 1 78 ? -1.709 8.057 -4.946 1.00 82.19 78 PRO A N 1
ATOM 643 C CA . PRO A 1 78 ? -3.124 8.038 -4.550 1.00 82.19 78 PRO A CA 1
ATOM 644 C C . PRO A 1 78 ? -4.058 7.282 -5.506 1.00 82.19 78 PRO A C 1
ATOM 646 O O . PRO A 1 78 ? -4.932 6.552 -5.046 1.00 82.19 78 PRO A O 1
ATOM 649 N N . SER A 1 79 ? -3.854 7.417 -6.818 1.00 86.38 79 SER A N 1
ATOM 650 C CA . SER A 1 79 ? -4.705 6.809 -7.848 1.00 86.38 79 SER A CA 1
ATOM 651 C C . SER A 1 79 ? -4.637 5.283 -7.858 1.00 86.38 79 SER A C 1
ATOM 653 O O . SER A 1 79 ? -5.637 4.646 -8.159 1.00 86.38 79 SER A O 1
ATOM 655 N N . ILE A 1 80 ? -3.520 4.685 -7.422 1.00 90.12 80 ILE A N 1
ATOM 656 C CA . ILE A 1 80 ? -3.384 3.225 -7.290 1.00 90.12 80 ILE A CA 1
ATOM 657 C C . ILE A 1 80 ? -4.445 2.661 -6.338 1.00 90.12 80 ILE A C 1
ATOM 659 O O . ILE A 1 80 ? -5.053 1.627 -6.606 1.00 90.12 80 ILE A O 1
ATOM 663 N N . PHE A 1 81 ? -4.707 3.347 -5.223 1.00 91.62 81 PHE A N 1
ATOM 664 C CA . PHE A 1 81 ? -5.726 2.898 -4.277 1.00 91.62 81 PHE A CA 1
ATOM 665 C C . PHE A 1 81 ? -7.138 3.013 -4.860 1.00 91.62 81 PHE A C 1
ATOM 667 O O . PHE A 1 81 ? -7.987 2.176 -4.555 1.00 91.62 81 PHE A O 1
ATOM 674 N N . ASP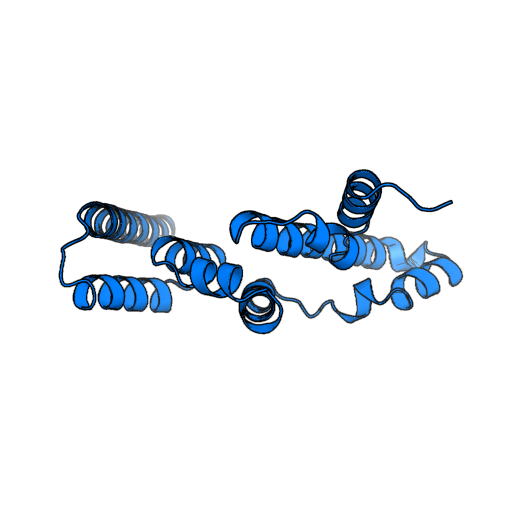 A 1 82 ? -7.391 4.018 -5.698 1.00 90.44 82 ASP A N 1
ATOM 675 C CA . ASP A 1 82 ? -8.676 4.184 -6.380 1.00 90.44 82 ASP A CA 1
ATOM 676 C C . ASP A 1 82 ? -8.860 3.122 -7.475 1.00 90.44 82 ASP A C 1
ATOM 678 O O . ASP A 1 82 ? -9.942 2.548 -7.599 1.00 90.44 82 ASP A O 1
ATOM 682 N N . GLU A 1 83 ? -7.793 2.773 -8.199 1.00 88.44 83 GLU A N 1
ATOM 683 C CA . GLU A 1 83 ? -7.788 1.669 -9.163 1.00 88.44 83 GLU A CA 1
ATOM 684 C C . GLU A 1 83 ? -8.056 0.322 -8.497 1.00 88.44 83 GLU A C 1
ATOM 686 O O . GLU A 1 83 ? -8.856 -0.461 -9.009 1.00 88.44 83 GLU A O 1
ATOM 691 N N . ILE A 1 84 ? -7.464 0.060 -7.328 1.00 91.19 84 ILE A N 1
ATOM 692 C CA . ILE A 1 84 ? -7.750 -1.163 -6.569 1.00 91.19 84 ILE A CA 1
ATOM 693 C C . ILE A 1 84 ? -9.226 -1.199 -6.151 1.00 91.19 84 ILE A C 1
ATOM 695 O O . ILE A 1 84 ? -9.882 -2.236 -6.257 1.00 91.19 84 ILE A O 1
ATOM 699 N N . LEU A 1 85 ? -9.785 -0.068 -5.717 1.00 90.62 85 LEU A N 1
ATOM 700 C CA . LEU A 1 85 ? -11.188 0.007 -5.307 1.00 90.62 85 LEU A CA 1
ATOM 701 C C . LEU A 1 85 ? -12.174 -0.070 -6.481 1.00 90.62 85 LEU A C 1
ATOM 703 O O . LEU A 1 85 ? -13.303 -0.518 -6.271 1.00 90.62 85 LEU A O 1
ATOM 707 N N . ALA A 1 86 ? -11.784 0.353 -7.683 1.00 88.94 86 ALA A N 1
ATOM 708 C CA . ALA A 1 86 ? -12.646 0.368 -8.865 1.00 88.94 86 ALA A CA 1
ATOM 709 C C . ALA A 1 86 ? -12.515 -0.893 -9.738 1.00 88.94 86 ALA A C 1
ATOM 711 O O . ALA A 1 86 ? -13.508 -1.359 -10.295 1.00 88.94 86 ALA A O 1
ATOM 712 N N . GLY A 1 87 ? -11.301 -1.429 -9.873 1.00 83.38 87 GLY A N 1
ATOM 713 C CA . GLY A 1 87 ? -10.945 -2.437 -10.875 1.00 83.38 87 GLY A CA 1
ATOM 714 C C . GLY A 1 87 ? -10.723 -3.852 -10.341 1.00 83.38 87 GLY A C 1
ATOM 715 O O . GLY A 1 87 ? -10.707 -4.793 -11.136 1.00 83.38 87 GLY A O 1
ATOM 716 N N . CYS A 1 88 ? -10.562 -4.038 -9.026 1.00 90.00 88 CYS A N 1
ATOM 717 C CA . CYS A 1 88 ? -10.271 -5.357 -8.457 1.00 90.00 88 CYS A CA 1
ATOM 718 C C . CYS A 1 88 ? -11.532 -6.170 -8.105 1.00 90.00 88 CYS A C 1
ATOM 720 O O . CYS A 1 88 ? -12.615 -5.608 -7.903 1.00 90.00 88 CYS A O 1
ATOM 722 N N . PRO A 1 89 ? -11.402 -7.507 -7.975 1.00 92.88 89 PRO A N 1
ATOM 723 C CA . PRO A 1 89 ? -12.471 -8.374 -7.482 1.00 92.88 89 PRO A CA 1
ATOM 724 C C . PRO A 1 89 ? -13.024 -7.929 -6.122 1.00 92.88 89 PRO A C 1
ATOM 726 O O . PRO A 1 89 ? -12.317 -7.323 -5.317 1.00 92.88 89 PRO A O 1
ATOM 729 N N . THR A 1 90 ? -14.280 -8.279 -5.833 1.00 93.56 90 THR A N 1
ATOM 730 C CA . THR A 1 90 ? -14.979 -7.851 -4.608 1.00 93.56 90 THR A CA 1
ATOM 731 C C . THR A 1 90 ? -14.223 -8.208 -3.334 1.00 93.56 90 THR A C 1
ATOM 733 O O . THR A 1 90 ? -14.057 -7.344 -2.486 1.00 93.56 90 THR A O 1
ATOM 736 N N . HIS A 1 91 ? -13.664 -9.418 -3.235 1.00 93.88 91 HIS A N 1
ATOM 737 C CA . HIS A 1 91 ? -12.930 -9.837 -2.037 1.00 93.88 91 HIS A CA 1
ATOM 738 C C . HIS A 1 91 ? -11.676 -8.989 -1.777 1.00 93.88 91 HIS A C 1
ATOM 740 O O . HIS A 1 91 ? -11.350 -8.728 -0.625 1.00 93.88 91 HIS A O 1
ATOM 746 N N . ILE A 1 92 ? -11.004 -8.513 -2.833 1.00 96.12 92 ILE A N 1
ATOM 747 C CA . ILE A 1 92 ? -9.855 -7.600 -2.722 1.00 96.12 92 ILE A CA 1
ATOM 748 C C . ILE A 1 92 ? -10.308 -6.221 -2.252 1.00 96.12 92 ILE A C 1
ATOM 750 O O . ILE A 1 92 ? -9.641 -5.590 -1.436 1.00 96.12 92 ILE A O 1
ATOM 754 N N . ARG A 1 93 ? -11.446 -5.746 -2.767 1.00 94.81 93 ARG A N 1
ATOM 755 C CA . ARG A 1 93 ? -12.020 -4.453 -2.379 1.00 94.81 93 ARG A CA 1
ATOM 756 C C . ARG A 1 93 ? -12.449 -4.462 -0.914 1.00 94.81 93 ARG A C 1
ATOM 758 O O . ARG A 1 93 ? -12.181 -3.497 -0.207 1.00 94.81 93 ARG A O 1
ATOM 765 N N . ASP A 1 94 ? -13.043 -5.557 -0.454 1.00 94.62 94 ASP A N 1
ATOM 766 C CA . ASP A 1 94 ? -13.428 -5.733 0.947 1.00 94.62 94 ASP A CA 1
ATOM 767 C C . ASP A 1 94 ? -12.189 -5.778 1.855 1.00 94.62 94 ASP A C 1
ATOM 769 O O . ASP A 1 94 ? -12.148 -5.117 2.893 1.00 94.62 94 ASP A O 1
ATOM 773 N N . GLU A 1 95 ? -11.135 -6.487 1.434 1.00 95.44 95 GLU A N 1
ATOM 774 C CA . GLU A 1 95 ? -9.860 -6.529 2.153 1.00 95.44 95 GLU A CA 1
ATOM 775 C C . GLU A 1 95 ? -9.201 -5.137 2.223 1.00 95.44 95 GLU A C 1
ATOM 777 O O . GLU A 1 95 ? -8.709 -4.743 3.282 1.00 95.44 95 GLU A O 1
ATOM 782 N N . ALA A 1 96 ? -9.258 -4.343 1.148 1.00 94.06 96 ALA A N 1
ATOM 783 C CA . ALA A 1 96 ? -8.742 -2.970 1.116 1.00 94.06 96 ALA A CA 1
ATOM 784 C C . ALA A 1 96 ? -9.429 -2.032 2.129 1.00 94.06 96 ALA A C 1
ATOM 786 O O . ALA A 1 96 ? -8.838 -1.031 2.540 1.00 94.06 96 ALA A O 1
ATOM 787 N N . LEU A 1 97 ? -10.662 -2.351 2.540 1.00 92.38 97 LEU A N 1
ATOM 788 C CA . LEU A 1 97 ? -11.452 -1.581 3.505 1.00 92.38 97 LEU A CA 1
ATOM 789 C C . LEU A 1 97 ? -11.272 -2.048 4.959 1.00 92.38 97 LEU A C 1
ATOM 791 O O . LEU A 1 97 ? -11.855 -1.453 5.868 1.00 92.38 97 LEU A O 1
ATOM 795 N N . LEU A 1 98 ? -10.457 -3.078 5.214 1.00 92.19 98 LEU A N 1
ATOM 796 C CA . LEU A 1 98 ? -10.147 -3.507 6.578 1.00 92.19 98 LEU A CA 1
ATOM 797 C C . LEU A 1 98 ? -9.403 -2.400 7.353 1.00 92.19 98 LEU A C 1
ATOM 799 O O . LEU A 1 98 ? -8.563 -1.711 6.770 1.00 92.19 98 LEU A O 1
ATOM 803 N N . PRO A 1 99 ? -9.620 -2.260 8.679 1.00 91.81 99 PRO A N 1
ATOM 804 C CA . PRO A 1 99 ? -9.069 -1.151 9.465 1.00 91.81 99 PRO A CA 1
ATOM 805 C C . PRO A 1 99 ? -7.554 -0.971 9.326 1.00 91.81 99 PRO A C 1
ATOM 807 O O . PRO A 1 99 ? -7.081 0.136 9.083 1.00 91.81 99 PRO A O 1
ATOM 810 N N . PHE A 1 100 ? -6.785 -2.059 9.427 1.00 92.31 100 PHE A N 1
ATOM 811 C CA . PHE A 1 100 ? -5.326 -2.003 9.299 1.00 92.31 100 PHE A CA 1
ATOM 812 C C . PHE A 1 100 ? -4.870 -1.648 7.878 1.00 92.31 100 PHE A C 1
ATOM 814 O O . PHE A 1 100 ? -3.905 -0.904 7.731 1.00 92.31 100 PHE A O 1
ATOM 821 N N . ASN A 1 101 ? -5.590 -2.098 6.846 1.00 94.88 101 ASN A N 1
ATOM 822 C CA . ASN A 1 101 ? -5.269 -1.797 5.449 1.00 94.88 101 ASN A CA 1
ATOM 823 C C . ASN A 1 101 ? -5.605 -0.343 5.090 1.00 94.88 101 ASN A C 1
ATOM 825 O O . ASN A 1 101 ? -4.842 0.308 4.376 1.00 94.88 101 ASN A O 1
ATOM 829 N N . LEU A 1 102 ? -6.688 0.209 5.649 1.00 93.62 102 LEU A N 1
ATOM 830 C CA . LEU A 1 102 ? -7.002 1.634 5.535 1.00 93.62 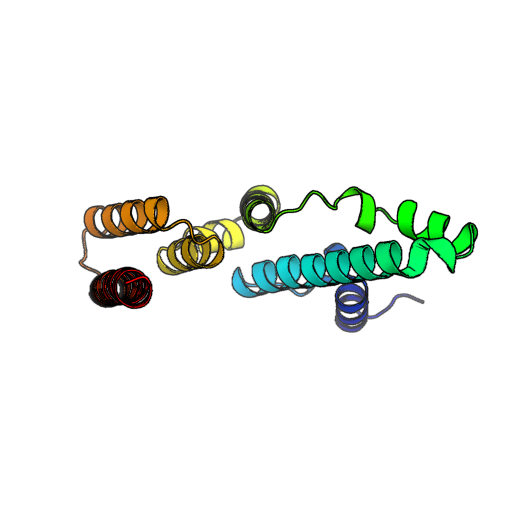102 LEU A CA 1
ATOM 831 C C . LEU A 1 102 ? -5.988 2.501 6.283 1.00 93.62 102 LEU A C 1
ATOM 833 O O . LEU A 1 102 ? -5.524 3.497 5.731 1.00 93.62 102 LEU A O 1
ATOM 837 N N . ILE A 1 103 ? -5.585 2.112 7.497 1.00 93.06 103 ILE A N 1
ATOM 838 C CA . ILE A 1 103 ? -4.501 2.800 8.212 1.00 93.06 103 ILE A CA 1
ATOM 839 C C . ILE A 1 103 ? -3.214 2.763 7.376 1.00 93.06 103 ILE A C 1
ATOM 841 O O . ILE A 1 103 ? -2.602 3.807 7.161 1.00 93.06 103 ILE A O 1
ATOM 845 N N . GLN A 1 104 ? -2.841 1.599 6.838 1.00 94.25 104 GLN A N 1
ATOM 846 C CA . GLN A 1 104 ? -1.680 1.459 5.959 1.00 94.25 104 GLN A CA 1
ATOM 847 C C . GLN A 1 104 ? -1.778 2.376 4.730 1.00 94.25 104 GLN A C 1
ATOM 849 O O . GLN A 1 104 ? -0.805 3.058 4.415 1.00 94.25 104 GLN A O 1
ATOM 854 N N . LYS A 1 105 ? -2.943 2.447 4.069 1.00 94.56 105 LYS A N 1
ATOM 855 C CA . LYS A 1 105 ? -3.190 3.372 2.951 1.00 94.56 105 LYS A CA 1
ATOM 856 C C . LYS A 1 105 ? -2.893 4.816 3.354 1.00 94.56 105 LYS A C 1
ATOM 858 O O . LYS A 1 105 ? -2.125 5.486 2.671 1.00 94.56 105 LYS A O 1
ATOM 863 N N . TYR A 1 106 ? -3.475 5.301 4.450 1.00 94.25 106 TYR A N 1
ATOM 864 C CA . TYR A 1 106 ? -3.284 6.694 4.861 1.00 94.25 106 TYR A CA 1
ATOM 865 C C . TYR A 1 106 ? -1.848 6.999 5.291 1.00 94.25 106 TYR A C 1
ATOM 867 O O . TYR A 1 106 ? -1.363 8.093 5.018 1.00 94.25 106 TYR A O 1
ATOM 875 N N . LEU A 1 107 ? -1.141 6.030 5.882 1.00 92.88 107 LEU A N 1
ATOM 876 C CA . LEU A 1 107 ? 0.286 6.163 6.183 1.00 92.88 107 LEU A CA 1
ATOM 877 C C . LEU A 1 107 ? 1.134 6.273 4.911 1.00 92.88 107 LEU A C 1
ATOM 879 O O . LEU A 1 107 ? 1.982 7.155 4.831 1.00 92.88 107 LEU A O 1
ATOM 883 N N . ILE A 1 108 ? 0.884 5.427 3.903 1.00 92.44 108 ILE A N 1
ATOM 884 C CA . ILE A 1 108 ? 1.588 5.483 2.608 1.00 92.44 108 ILE A CA 1
ATOM 885 C C . ILE A 1 108 ? 1.346 6.828 1.913 1.00 92.44 108 ILE A C 1
ATOM 887 O O . ILE A 1 108 ? 2.259 7.388 1.310 1.00 92.44 108 ILE A O 1
ATOM 891 N N . LEU A 1 109 ? 0.123 7.354 2.001 1.00 91.56 109 LEU A N 1
ATOM 892 C CA . LEU A 1 109 ? -0.251 8.639 1.409 1.00 91.56 109 LEU A CA 1
ATOM 893 C C . LEU A 1 109 ? 0.144 9.853 2.263 1.00 91.56 109 LEU A C 1
ATOM 895 O O . LEU A 1 109 ? -0.092 10.979 1.830 1.00 91.56 109 LEU A O 1
ATOM 899 N N . ALA A 1 110 ? 0.719 9.634 3.451 1.00 90.81 110 ALA A N 1
ATOM 900 C CA . ALA A 1 110 ? 0.997 10.665 4.453 1.00 90.81 110 ALA A CA 1
ATOM 901 C C . ALA A 1 110 ? -0.224 11.558 4.780 1.00 90.81 110 ALA A C 1
ATOM 903 O O . ALA A 1 110 ? -0.085 12.731 5.125 1.00 90.81 110 ALA A O 1
ATOM 904 N N . ASP A 1 111 ? -1.436 11.001 4.687 1.00 91.75 111 ASP A N 1
ATOM 905 C CA . ASP A 1 111 ? -2.697 11.694 4.968 1.00 91.75 111 ASP A CA 1
ATOM 906 C C . ASP A 1 111 ? -3.110 11.450 6.426 1.00 91.75 111 ASP A C 1
ATOM 908 O O . ASP A 1 111 ? -3.954 10.606 6.749 1.00 91.75 111 ASP A O 1
ATOM 912 N N . TYR A 1 112 ? -2.444 12.166 7.334 1.00 90.56 112 TYR A N 1
ATOM 913 C CA . TYR A 1 112 ? -2.636 11.993 8.774 1.00 90.56 112 TYR A CA 1
ATOM 914 C C . TYR A 1 112 ? -4.026 12.435 9.248 1.00 90.56 112 TYR A C 1
ATOM 916 O O . TYR A 1 112 ? -4.571 11.846 10.179 1.00 90.56 112 TYR A O 1
ATOM 924 N N . GLU A 1 113 ? -4.636 13.431 8.604 1.00 90.38 113 GLU A N 1
ATOM 925 C CA . GLU A 1 113 ? -5.977 13.901 8.964 1.00 90.38 113 GLU A CA 1
ATOM 926 C C . GLU A 1 113 ? -7.013 12.787 8.764 1.00 90.38 113 GLU A C 1
ATOM 928 O O . GLU A 1 113 ? -7.740 12.421 9.699 1.00 90.38 113 GLU A O 1
ATOM 933 N N . ARG A 1 114 ? -7.029 12.172 7.573 1.00 92.25 114 ARG A N 1
ATOM 934 C CA . ARG A 1 114 ? -7.946 11.061 7.290 1.00 92.25 114 ARG A CA 1
ATOM 935 C C . ARG A 1 114 ? -7.600 9.804 8.076 1.00 92.25 114 ARG A C 1
ATOM 937 O O . ARG A 1 114 ? -8.516 9.059 8.437 1.00 92.25 114 ARG A O 1
ATOM 944 N N . LEU A 1 115 ? -6.320 9.583 8.384 1.00 93.31 115 LEU A N 1
ATOM 945 C CA . LEU A 1 115 ? -5.885 8.508 9.274 1.00 93.31 115 LEU A CA 1
ATOM 946 C C . LEU A 1 115 ? -6.560 8.620 10.647 1.00 93.31 115 LEU A C 1
ATOM 948 O O . LEU A 1 115 ? -7.208 7.666 11.083 1.00 93.31 115 LEU A O 1
ATOM 952 N N . PHE A 1 116 ? -6.440 9.771 11.316 1.00 91.38 116 PHE A N 1
ATOM 953 C CA . PHE A 1 116 ? -7.002 9.960 12.657 1.00 91.38 116 PHE A CA 1
ATOM 954 C C . PHE A 1 116 ? -8.529 9.875 12.652 1.00 91.38 116 PHE A C 1
ATOM 956 O O . PHE A 1 116 ? -9.105 9.207 13.513 1.00 91.38 116 PHE A O 1
ATOM 963 N N . HIS A 1 117 ? -9.185 10.469 11.651 1.00 92.94 117 HIS A N 1
ATOM 964 C CA . HIS A 1 117 ? -10.636 10.360 11.503 1.00 92.94 117 HIS A CA 1
ATOM 965 C C . HIS A 1 117 ? -11.089 8.899 11.330 1.00 92.94 117 HIS A C 1
ATOM 967 O O . HIS A 1 117 ? -12.054 8.458 11.958 1.00 92.94 117 HIS A O 1
ATOM 973 N N . SER A 1 118 ? -10.365 8.121 10.521 1.00 90.38 118 SER A N 1
ATOM 974 C CA . SER A 1 118 ? -10.678 6.706 10.286 1.00 90.38 118 SER A CA 1
ATOM 975 C C . SER A 1 118 ? -10.455 5.859 11.538 1.00 90.38 118 SER A C 1
ATOM 977 O O . SER A 1 118 ? -11.315 5.052 11.882 1.00 90.38 118 SER A O 1
ATOM 979 N N . ILE A 1 119 ? -9.356 6.084 12.267 1.00 90.19 119 ILE A N 1
ATOM 980 C CA . ILE A 1 119 ? -9.085 5.415 13.549 1.00 90.19 119 ILE A CA 1
ATOM 981 C C . ILE A 1 119 ? -10.234 5.646 14.534 1.00 90.19 119 ILE A C 1
ATOM 983 O O . ILE A 1 119 ? -10.754 4.683 15.096 1.00 90.19 119 ILE A O 1
ATOM 987 N N . LEU A 1 120 ? -10.663 6.898 14.715 1.00 89.81 120 LEU A N 1
ATOM 988 C CA . LEU A 1 120 ? -11.779 7.221 15.606 1.00 89.81 120 LEU A CA 1
ATOM 989 C C . LEU A 1 120 ? -13.067 6.524 15.156 1.00 89.81 120 LEU A C 1
ATOM 991 O O . LEU A 1 120 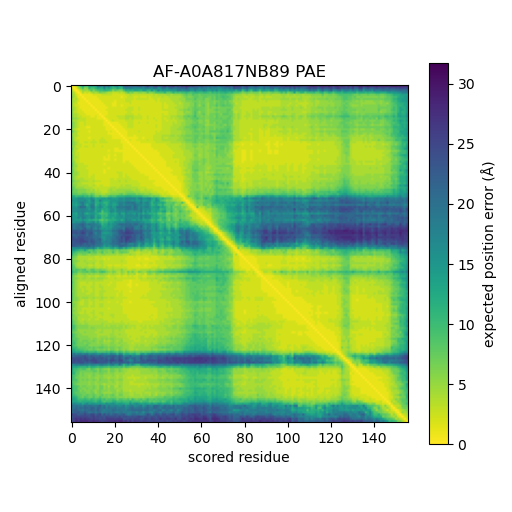? -13.740 5.891 15.969 1.00 89.81 120 LEU A O 1
ATOM 995 N N . SER A 1 121 ? -13.376 6.564 13.858 1.00 90.44 121 SER A N 1
ATOM 996 C CA . SER A 1 121 ? -14.542 5.876 13.294 1.00 90.44 121 SER A CA 1
ATOM 997 C C . SER A 1 121 ? -14.523 4.366 13.577 1.00 90.44 121 SER A C 1
ATOM 999 O O . SER A 1 121 ? -15.538 3.813 14.012 1.00 90.44 121 SER A O 1
ATOM 1001 N N . PHE A 1 122 ? -13.377 3.697 13.420 1.00 88.69 122 PHE A N 1
ATOM 1002 C CA . PHE A 1 122 ? -13.256 2.265 13.712 1.00 88.69 122 PHE A CA 1
ATOM 1003 C C . PHE A 1 122 ? -13.413 1.949 15.201 1.00 88.69 122 PHE A C 1
ATOM 1005 O O . PHE A 1 122 ? -14.015 0.931 15.544 1.00 88.69 122 PHE A O 1
ATOM 1012 N N . LEU A 1 123 ? -12.895 2.804 16.085 1.00 85.44 123 LEU A N 1
ATOM 1013 C CA . LEU A 1 123 ? -13.034 2.627 17.533 1.00 85.44 123 LEU A CA 1
ATOM 1014 C C . LEU A 1 123 ? -14.476 2.849 18.009 1.00 85.44 123 LEU A C 1
ATOM 1016 O O . LEU A 1 123 ? -14.904 2.186 18.948 1.00 85.44 123 LEU A O 1
ATOM 1020 N N . HIS A 1 124 ? -15.234 3.732 17.353 1.00 84.06 124 HIS A N 1
ATOM 1021 C CA . HIS A 1 124 ? -16.645 3.967 17.670 1.00 84.06 124 HIS A CA 1
ATOM 1022 C C . HIS A 1 124 ? -17.595 2.902 17.102 1.00 84.06 124 HIS A C 1
ATOM 1024 O O . HIS A 1 124 ? -18.640 2.651 17.693 1.00 84.06 124 HIS A O 1
ATOM 1030 N N . THR A 1 125 ? -17.256 2.290 15.963 1.00 79.38 125 THR A N 1
ATOM 1031 C CA . THR A 1 125 ? -18.152 1.359 15.246 1.00 79.38 125 THR A CA 1
ATOM 1032 C C . THR A 1 125 ? -18.036 -0.085 15.744 1.00 79.38 125 THR A C 1
ATOM 1034 O O . THR A 1 125 ? -18.997 -0.850 15.673 1.00 79.38 125 THR A O 1
ATOM 1037 N N . ASN A 1 126 ? -16.871 -0.487 16.257 1.00 66.75 126 ASN A N 1
ATOM 1038 C CA . ASN A 1 126 ? -16.672 -1.842 16.766 1.00 66.75 126 ASN A CA 1
ATOM 1039 C C . ASN A 1 126 ? -17.233 -1.963 18.194 1.00 66.75 126 ASN A C 1
ATOM 1041 O O . ASN A 1 126 ? -16.567 -1.606 19.162 1.00 66.75 126 ASN A O 1
ATOM 1045 N N . ASN A 1 127 ? -18.458 -2.490 18.317 1.00 55.88 127 ASN A N 1
ATOM 1046 C CA . ASN A 1 127 ? -19.122 -2.766 19.604 1.00 55.88 127 ASN A CA 1
ATOM 1047 C C . ASN A 1 127 ? -18.312 -3.705 20.519 1.00 55.88 127 ASN A C 1
ATOM 1049 O O . ASN A 1 127 ? -18.470 -3.670 21.737 1.00 55.88 127 ASN A O 1
ATOM 1053 N N . GLU A 1 128 ? -17.429 -4.523 19.944 1.00 59.91 128 GLU A N 1
ATOM 1054 C CA . GLU A 1 128 ? -16.400 -5.253 20.675 1.00 59.91 128 GLU A CA 1
ATOM 1055 C C . GLU A 1 128 ? -15.081 -4.491 20.542 1.00 59.91 128 GLU A C 1
ATOM 1057 O O . GLU A 1 128 ? -14.528 -4.366 19.448 1.00 59.91 128 GLU A O 1
ATOM 1062 N N . LEU A 1 129 ? -14.576 -3.965 21.661 1.00 61.16 129 LEU A N 1
ATOM 1063 C CA . LEU A 1 129 ? -13.277 -3.301 21.730 1.00 61.16 129 LEU A CA 1
ATOM 1064 C C . LEU A 1 129 ? -12.188 -4.247 21.212 1.00 61.16 129 LEU A C 1
ATOM 1066 O O . LEU A 1 129 ? -11.675 -5.096 21.944 1.00 61.16 129 LEU A O 1
ATOM 1070 N N . ASN A 1 130 ? -11.797 -4.082 19.949 1.00 77.81 130 ASN A N 1
ATOM 1071 C CA . ASN A 1 130 ? -10.642 -4.770 19.401 1.00 77.81 130 ASN A CA 1
ATOM 1072 C C . ASN A 1 130 ? -9.388 -4.188 20.071 1.00 77.81 130 ASN A C 1
ATOM 1074 O O . ASN A 1 130 ? -8.843 -3.170 19.640 1.00 77.81 130 ASN A O 1
ATOM 1078 N N . GLY A 1 131 ? -8.948 -4.824 21.161 1.00 86.00 131 GLY A N 1
ATOM 1079 C CA . GLY A 1 131 ? -7.829 -4.352 21.977 1.00 86.00 131 GLY A CA 1
ATOM 1080 C C . GLY A 1 131 ? -6.528 -4.187 21.188 1.00 86.00 131 GLY A C 1
ATOM 1081 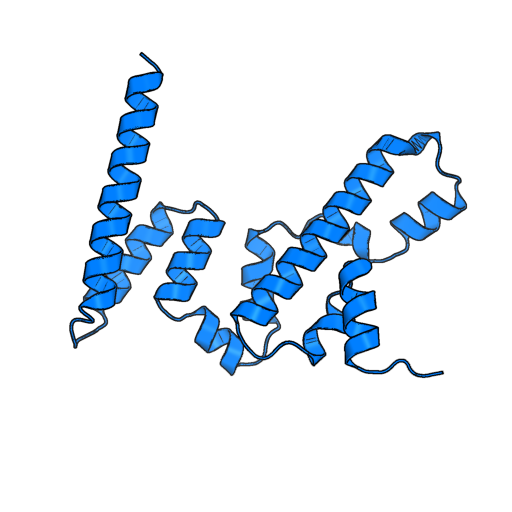O O . GLY A 1 131 ? -5.721 -3.319 21.519 1.00 86.00 131 GLY A O 1
ATOM 1082 N N . ASN A 1 132 ? -6.348 -4.956 20.109 1.00 88.38 132 ASN A N 1
ATOM 1083 C CA . ASN A 1 132 ? -5.197 -4.818 19.220 1.00 88.38 132 ASN A CA 1
ATOM 1084 C C . ASN A 1 132 ? -5.277 -3.532 18.399 1.00 88.38 132 ASN A C 1
ATOM 1086 O O . ASN A 1 132 ? -4.277 -2.825 18.300 1.00 88.38 132 ASN A O 1
ATOM 1090 N N . LEU A 1 133 ? -6.454 -3.209 17.852 1.00 88.50 133 LEU A N 1
ATOM 1091 C CA . LEU A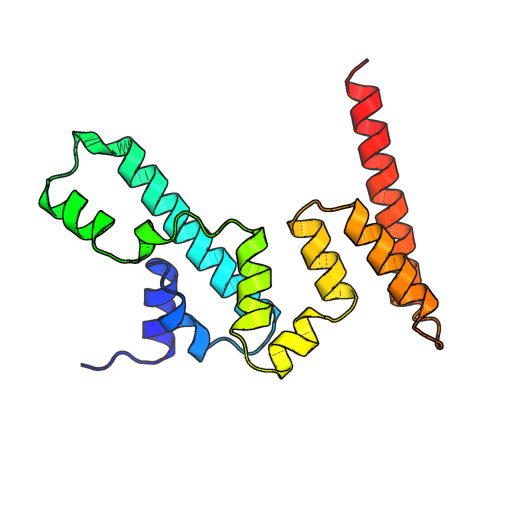 1 133 ? -6.658 -1.962 17.119 1.00 88.50 133 LEU A CA 1
ATOM 1092 C C . LEU A 1 133 ? -6.454 -0.761 18.042 1.00 88.50 133 LEU A C 1
ATOM 1094 O O . LEU A 1 133 ? -5.686 0.125 17.696 1.00 88.50 133 LEU A O 1
ATOM 1098 N N . LEU A 1 134 ? -7.048 -0.768 19.240 1.00 90.19 134 LEU A N 1
ATOM 1099 C CA . LEU A 1 134 ? -6.866 0.318 20.206 1.00 90.19 134 LEU A CA 1
ATOM 1100 C C . LEU A 1 134 ? -5.393 0.499 20.584 1.00 90.19 134 LEU A C 1
ATOM 1102 O O . LEU A 1 134 ? -4.886 1.614 20.519 1.00 90.19 134 LEU A O 1
ATOM 1106 N N . ARG A 1 135 ? -4.699 -0.590 20.939 1.00 91.94 135 ARG A N 1
ATOM 1107 C CA . ARG A 1 135 ? -3.269 -0.549 21.275 1.00 91.94 135 ARG A CA 1
ATOM 1108 C C . ARG A 1 135 ? -2.442 -0.007 20.111 1.00 91.94 135 ARG A C 1
ATOM 1110 O O . ARG A 1 135 ? -1.586 0.846 20.309 1.00 91.94 135 ARG A O 1
ATOM 1117 N N . PHE A 1 136 ? -2.679 -0.497 18.901 1.00 92.44 136 PHE A N 1
ATOM 1118 C CA . PHE A 1 136 ? -1.962 -0.022 17.723 1.00 92.44 136 PHE A CA 1
ATOM 1119 C C . PHE A 1 136 ? -2.238 1.465 17.458 1.00 92.44 136 PHE A C 1
ATOM 1121 O O . PHE A 1 136 ? -1.304 2.240 17.267 1.00 92.44 136 PHE A O 1
ATOM 1128 N N . SER A 1 137 ? -3.504 1.877 17.523 1.00 91.06 137 SER A N 1
ATOM 1129 C CA . SER A 1 137 ? -3.935 3.260 17.336 1.00 91.06 137 SER A CA 1
ATOM 1130 C C . SER A 1 137 ? -3.345 4.212 18.377 1.00 91.06 137 SER A C 1
ATOM 1132 O O . SER A 1 137 ? -2.895 5.295 18.017 1.00 91.06 137 SER A O 1
ATOM 1134 N N . THR A 1 138 ? -3.284 3.837 19.657 1.00 92.12 138 THR A N 1
ATOM 1135 C CA . THR A 1 138 ? -2.651 4.694 20.671 1.00 92.12 138 THR A CA 1
ATOM 1136 C C . THR A 1 138 ? -1.158 4.847 20.410 1.00 92.12 138 THR A C 1
ATOM 1138 O O . THR A 1 138 ? -0.650 5.968 20.429 1.00 92.12 138 THR A O 1
ATOM 1141 N N . HIS A 1 139 ? -0.457 3.750 20.111 1.00 94.12 139 HIS A N 1
ATOM 1142 C CA . HIS A 1 139 ? 0.973 3.808 19.820 1.00 94.12 139 HIS A CA 1
ATOM 1143 C C . HIS A 1 139 ? 1.281 4.618 18.565 1.00 94.12 139 HIS A C 1
ATOM 1145 O O . HIS A 1 139 ? 2.236 5.390 18.585 1.00 94.12 139 HIS A O 1
ATOM 1151 N N . ILE A 1 140 ? 0.481 4.498 17.501 1.00 92.44 140 ILE A N 1
ATOM 1152 C CA . ILE A 1 140 ? 0.739 5.259 16.278 1.00 92.44 140 ILE A CA 1
ATOM 1153 C C . ILE A 1 140 ? 0.470 6.753 16.470 1.00 92.44 140 ILE A C 1
ATOM 1155 O O . ILE A 1 140 ? 1.266 7.567 16.013 1.00 92.44 140 ILE A O 1
ATOM 1159 N N . CYS A 1 141 ? -0.580 7.128 17.211 1.00 90.44 141 CYS A N 1
ATOM 1160 C CA . CYS A 1 141 ? -0.839 8.526 17.556 1.00 90.44 141 CYS A CA 1
ATOM 1161 C C . CYS A 1 141 ? 0.310 9.128 18.373 1.00 90.44 141 CYS A C 1
ATOM 1163 O O . CYS A 1 141 ? 0.781 10.215 18.050 1.00 90.44 141 CYS A O 1
ATOM 1165 N N . LEU A 1 142 ? 0.782 8.412 19.400 1.00 91.94 142 LEU A N 1
ATOM 1166 C CA . LEU A 1 142 ? 1.908 8.858 20.225 1.00 91.94 142 LEU A CA 1
ATOM 1167 C C . LEU A 1 142 ? 3.198 8.961 19.406 1.00 91.94 142 LEU A C 1
ATOM 1169 O O . LEU A 1 142 ? 3.895 9.965 19.489 1.00 91.94 142 LEU A O 1
ATOM 1173 N N . PHE A 1 143 ? 3.490 7.962 18.573 1.00 93.06 143 PHE A N 1
ATOM 1174 C CA . PHE A 1 143 ? 4.668 7.972 17.710 1.00 93.06 143 PHE A CA 1
ATOM 1175 C C . PHE A 1 143 ? 4.660 9.164 16.745 1.00 93.06 143 PHE A C 1
ATOM 1177 O O . PHE A 1 143 ? 5.648 9.890 16.659 1.00 93.06 143 PHE A O 1
ATOM 1184 N N . LEU A 1 144 ? 3.542 9.401 16.051 1.00 88.81 144 LEU A N 1
ATOM 1185 C CA . LEU A 1 144 ? 3.415 10.525 15.120 1.00 88.81 144 LEU A CA 1
ATOM 1186 C C . LEU A 1 144 ? 3.496 11.878 15.839 1.00 88.81 144 LEU A C 1
ATOM 1188 O O . LEU A 1 144 ? 4.074 12.820 15.299 1.00 88.81 144 LEU A O 1
ATOM 1192 N N . TYR A 1 145 ? 2.957 11.972 17.056 1.00 87.94 145 TYR A N 1
ATOM 1193 C CA . TYR A 1 145 ? 3.053 13.175 17.880 1.00 87.94 145 TYR A CA 1
ATOM 1194 C C . TYR A 1 145 ? 4.506 13.502 18.257 1.00 87.94 145 TYR A C 1
ATOM 1196 O O . TYR A 1 145 ? 4.949 14.634 18.061 1.00 87.94 145 TYR A O 1
ATOM 1204 N N . GLU A 1 146 ? 5.266 12.509 18.726 1.00 91.19 146 GLU A N 1
ATOM 1205 C CA . GLU A 1 146 ? 6.682 12.666 19.089 1.00 91.19 146 GLU A CA 1
ATOM 1206 C C . GLU A 1 146 ? 7.556 13.067 17.888 1.00 91.19 146 GLU A C 1
ATOM 1208 O O . GLU A 1 146 ? 8.420 13.940 18.005 1.00 91.19 146 GLU A O 1
ATOM 1213 N N . GLN A 1 147 ? 7.311 12.484 16.708 1.00 86.31 147 GLN A N 1
ATOM 1214 C CA . GLN A 1 147 ? 8.018 12.868 15.477 1.00 86.31 147 GLN A CA 1
ATOM 1215 C C . GLN A 1 147 ? 7.751 14.335 15.114 1.00 86.31 147 GLN A C 1
ATOM 1217 O O . GLN A 1 147 ? 8.686 15.103 14.893 1.00 86.31 147 GLN A O 1
ATOM 1222 N N . ASN A 1 148 ? 6.482 14.755 15.135 1.00 80.06 148 ASN A N 1
ATOM 1223 C CA . ASN A 1 148 ? 6.097 16.129 14.805 1.00 80.06 148 ASN A CA 1
ATOM 1224 C C . ASN A 1 148 ? 6.666 17.150 15.810 1.00 80.06 148 ASN A C 1
ATOM 1226 O O . ASN A 1 148 ? 7.019 18.273 15.447 1.00 80.06 148 ASN A O 1
ATOM 1230 N N . TYR A 1 149 ? 6.774 16.763 17.084 1.00 63.69 149 TYR A N 1
ATOM 1231 C CA . TYR A 1 149 ? 7.413 17.575 18.119 1.00 63.69 149 TYR A CA 1
ATOM 1232 C C . TYR A 1 149 ? 8.935 17.686 17.914 1.00 63.69 149 TYR A C 1
ATOM 1234 O O . TYR A 1 149 ? 9.498 18.774 18.039 1.00 63.69 149 TYR A O 1
ATOM 1242 N N . SER A 1 150 ? 9.594 16.590 17.527 1.00 61.41 150 SER A N 1
ATOM 1243 C CA . SER A 1 150 ? 11.040 16.551 17.257 1.00 61.41 150 SER A CA 1
ATOM 1244 C C . SER A 1 150 ? 11.440 17.408 16.050 1.00 61.41 150 SER A C 1
ATOM 1246 O O . SER A 1 150 ? 12.447 18.115 16.095 1.00 61.41 150 SER A O 1
ATOM 1248 N N . GLU A 1 151 ? 10.635 17.409 14.985 1.00 67.62 151 GLU A N 1
ATOM 1249 C CA . GLU A 1 151 ? 10.867 18.259 13.807 1.00 67.62 151 GLU A CA 1
ATOM 1250 C C . GLU A 1 151 ? 10.803 19.756 14.141 1.00 67.62 151 GLU A C 1
ATOM 1252 O O . GLU A 1 151 ? 11.615 20.532 13.640 1.00 67.62 151 GLU A O 1
ATOM 1257 N N . LYS A 1 152 ? 9.894 20.162 15.036 1.00 62.16 152 LYS A N 1
ATOM 1258 C CA . LYS A 1 152 ? 9.786 21.555 15.502 1.00 62.16 152 LYS A CA 1
ATOM 1259 C C . LYS A 1 152 ? 10.948 21.977 16.402 1.00 62.16 152 LYS A C 1
ATOM 1261 O O . LYS A 1 152 ? 11.276 23.158 16.443 1.00 62.16 152 LYS A O 1
ATOM 1266 N N . PHE A 1 153 ? 11.567 21.040 17.121 1.00 53.25 153 PHE A N 1
ATOM 1267 C CA . PHE A 1 153 ? 12.720 21.325 17.980 1.00 53.25 153 PHE A CA 1
ATOM 1268 C C . PHE A 1 153 ? 14.021 21.486 17.178 1.00 53.25 153 PHE A C 1
ATOM 1270 O O . PHE A 1 153 ? 14.836 22.330 17.519 1.00 53.25 153 PHE A O 1
ATOM 1277 N N . ASN A 1 154 ? 14.188 20.740 16.080 1.00 58.12 154 ASN A N 1
ATOM 1278 C CA . ASN A 1 154 ? 15.374 20.811 15.210 1.00 58.12 154 ASN A CA 1
ATOM 1279 C C . ASN A 1 154 ? 15.391 22.021 14.248 1.00 58.12 154 ASN A C 1
ATOM 1281 O O . ASN A 1 154 ? 16.337 22.173 13.477 1.00 58.12 154 ASN A O 1
ATOM 1285 N N . GLN A 1 155 ? 14.343 22.850 14.250 1.00 54.00 155 GLN A N 1
ATOM 1286 C CA . GLN A 1 155 ? 14.246 24.082 13.453 1.00 54.00 155 GLN A CA 1
ATOM 1287 C C . GLN A 1 155 ? 14.536 25.361 14.267 1.00 54.00 155 GLN A C 1
ATOM 1289 O O . GLN A 1 155 ? 14.497 26.450 13.692 1.00 54.00 155 GLN A O 1
ATOM 1294 N N . ASN A 1 156 ? 14.837 25.235 15.567 1.00 44.38 156 ASN A N 1
ATOM 1295 C CA . ASN A 1 156 ? 15.269 26.320 16.463 1.00 44.38 156 ASN A CA 1
ATOM 1296 C C . ASN A 1 156 ? 16.746 26.166 16.842 1.00 44.38 156 ASN A C 1
ATOM 1298 O O . ASN A 1 156 ? 17.371 27.208 17.142 1.00 44.38 156 ASN A O 1
#

Solvent-accessible surface area (backbone atoms only — not comparable to full-atom values): 8887 Å² total; per-residue (Å²): 133,86,74,54,72,68,60,40,19,54,55,15,51,80,66,27,36,51,83,44,34,56,86,78,45,86,46,45,66,46,46,54,51,45,52,51,48,16,48,51,45,41,51,53,52,49,51,54,47,65,75,42,54,88,78,54,51,73,64,54,51,46,52,53,66,63,37,72,72,52,77,51,78,75,68,46,79,72,48,55,59,50,46,44,63,72,72,46,58,68,73,41,35,55,50,48,66,34,71,69,47,42,44,49,49,24,60,76,67,66,36,60,70,63,35,53,54,47,52,52,51,53,65,71,67,40,90,65,80,54,63,66,58,52,53,51,52,53,51,51,54,52,51,54,50,54,50,58,51,51,58,62,58,78,75,111

Secondary structure (DSSP, 8-state):
----HHHHHHHHHHTT-HHHHGGG--SHHHHHHHHHHHHHHHHHHHHHHHHTTTTS-HHHHHHHHHSHHHHTTT--HHHHHHHHHHHS-HHHHHHHTSHHHHHHHHHHTT-HHHHHHHHHHHHHH-SS--HHHHHHHHHHHHHHHHHHHHHHHTT-

Radius of gyration: 20.27 Å; Cα contacts (8 Å, |Δi|>4): 108; chains: 1; bounding box: 40×46×55 Å

pLDDT: mean 82.72, std 14.01, range [44.38, 96.19]

Nearest PDB structures (foldseek):
  7wb4-assembly1_N  TM=2.921E-01  e=3.928E+00  Xenopus laevis
  7t6d-assembly1_A  TM=2.760E-01  e=6.467E+00  Escherichia coli
  7pqh-assembly1_K  TM=2.524E-01  e=6.153E+00  Saccharomyces cerevisiae

Sequence (156 aa):
MRLKLYERAIYGLLCGRIEALIPVCKTYADYLWAYTSCYIEQEIHYILVCAHQNELTDIEKHRILSDNGIRNHQLKMPSIFDEILAGCPTHIRDEALLPFNLIQKYLILADYERLFHSILSFLHTNNELNGNLLRFSTHICLFLYEQNYSEKFNQN

Foldseek 3Di:
DDDDLVRQLVVCLLQLHLVSNVVVADALVSLLCSNVSSLVNLVVLVVVCVVCVVVDDPVRVCVNVVPCSNVVPVCPSLNSLVCQCPPPDPRSNVNCPDLVNVLVSCVVVVVVVVNLVSLVVVCVPPPDRPVVSVVVVVVVVVVVVVVVVVVVVVVD

Mean predicted aligned error: 8.23 Å